Protein AF-C4IM53-F1 (afdb_monomer_lite)

Sequence (53 aa):
MSSSIIKDKSFNFALEIIDIYKYLTITKKEFILSKQLLRSGTSIGANIKEALK

Organism: NCBI:txid632245

pLDDT: mean 95.0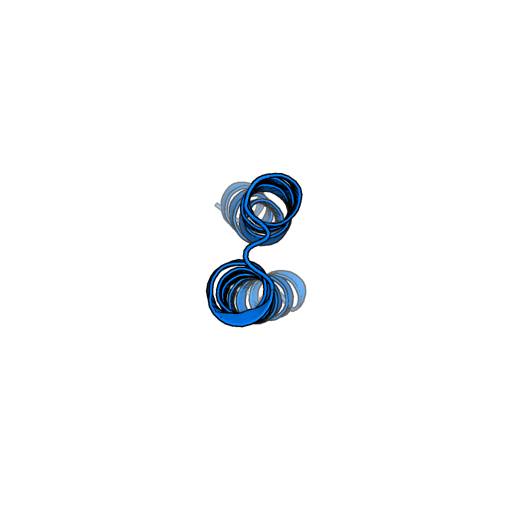3, std 9.72, range [47.91, 98.81]

InterPro domains:
  IPR012657 23S rRNA-intervening sequence protein [PF05635] (5-51)
  IPR012657 23S rRNA-intervening sequence protein [PTHR38471] (3-52)
  IPR012657 23S rRNA-intervening sequence protein [TIGR02436] (6-52)
  IPR036583 23S rRNA-intervening sequence superfamily [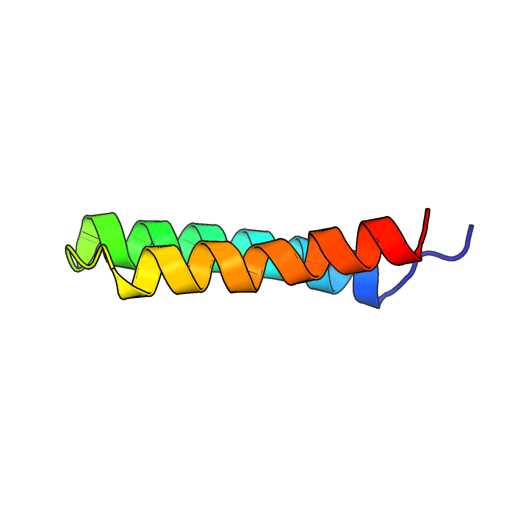G3DSA:1.20.1440.60] (1-53)
  IPR036583 23S rRNA-intervening sequence superfamily [SSF158446] (4-52)

Foldseek 3Di:
DPDDPQLVVLVVQLVVLVVVLCCCCVPVVDDPVSVVSNVVSNVSNVVVVVVVD

Radius of gyration: 12.86 Å; chains: 1; bounding box: 28×12×38 Å

Secondary structure (DSSP, 8-state):
----HHHHHHHHHHHHHHHHHHHHHHTS---SHHHHHHHHHHHHHHHHHHHT-

Structure (mmCIF, N/CA/C/O backbo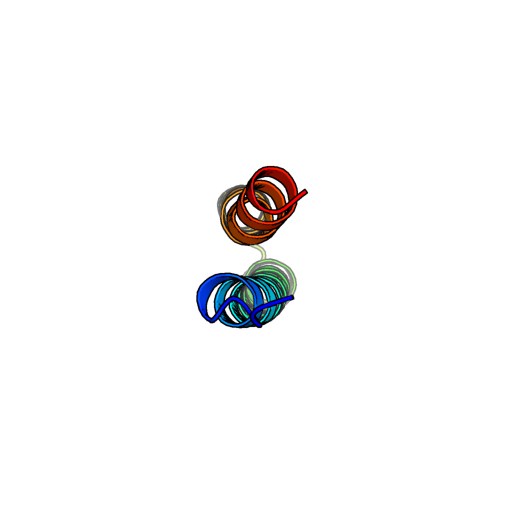ne):
data_AF-C4IM53-F1
#
_entry.id   AF-C4IM53-F1
#
loop_
_atom_site.group_PDB
_atom_site.id
_atom_site.type_symbol
_atom_site.label_atom_id
_atom_site.label_alt_id
_atom_site.label_comp_id
_atom_site.label_asym_id
_atom_site.label_entity_id
_atom_site.label_seq_id
_atom_site.pdbx_PDB_ins_code
_atom_site.Cartn_x
_atom_site.Cartn_y
_atom_site.Cartn_z
_atom_site.occupancy
_atom_site.B_iso_or_equiv
_atom_site.auth_seq_id
_atom_site.auth_comp_id
_atom_site.auth_asym_id
_atom_site.auth_atom_id
_atom_site.pdbx_PDB_model_num
ATOM 1 N N . MET A 1 1 ? 8.862 2.261 -25.455 1.00 47.91 1 MET A N 1
ATOM 2 C CA . MET A 1 1 ? 9.190 1.643 -24.153 1.00 47.91 1 MET A CA 1
ATOM 3 C C . MET A 1 1 ? 8.370 0.379 -24.027 1.00 47.91 1 MET A C 1
ATOM 5 O O . MET A 1 1 ? 7.161 0.459 -24.203 1.00 47.91 1 MET A O 1
ATOM 9 N N . SER A 1 2 ? 9.004 -0.773 -23.813 1.00 57.12 2 SER A N 1
ATOM 10 C CA . SER A 1 2 ? 8.276 -2.020 -23.578 1.00 57.12 2 SER A CA 1
ATOM 11 C C . SER A 1 2 ? 7.420 -1.867 -22.319 1.00 57.12 2 SER A C 1
ATOM 13 O O . SER A 1 2 ? 7.907 -1.469 -21.260 1.00 57.12 2 SER A O 1
ATOM 15 N N . SER A 1 3 ? 6.121 -2.124 -22.442 1.00 69.19 3 SER A N 1
ATOM 16 C CA . SER A 1 3 ? 5.221 -2.244 -21.299 1.00 69.19 3 SER A CA 1
ATOM 17 C C . SER A 1 3 ? 5.727 -3.383 -20.419 1.00 69.19 3 SER A C 1
ATOM 19 O O . SER A 1 3 ? 5.710 -4.551 -20.812 1.00 69.19 3 SER A O 1
ATOM 21 N N . SER A 1 4 ? 6.248 -3.041 -19.248 1.00 87.12 4 SER A N 1
ATOM 22 C CA . SER A 1 4 ? 6.735 -4.032 -18.301 1.00 87.12 4 SER A CA 1
ATOM 23 C C . SER A 1 4 ? 5.541 -4.700 -17.620 1.00 87.12 4 SER A C 1
ATOM 25 O O . SER A 1 4 ? 4.846 -4.067 -16.832 1.00 87.12 4 SER A O 1
ATOM 27 N N . ILE A 1 5 ? 5.315 -5.989 -17.888 1.00 94.31 5 ILE A N 1
ATOM 28 C CA . ILE A 1 5 ? 4.211 -6.763 -17.285 1.00 94.31 5 ILE A CA 1
ATOM 29 C C . ILE A 1 5 ? 4.248 -6.674 -15.750 1.00 94.31 5 ILE A C 1
ATOM 31 O O . ILE A 1 5 ? 3.208 -6.608 -15.095 1.00 94.31 5 ILE A O 1
ATOM 35 N N . ILE A 1 6 ? 5.449 -6.643 -15.160 1.00 94.81 6 ILE A N 1
ATOM 36 C CA . ILE A 1 6 ? 5.615 -6.541 -13.706 1.00 94.81 6 ILE A CA 1
ATOM 37 C C . ILE A 1 6 ? 5.236 -5.148 -13.172 1.00 94.81 6 ILE A C 1
ATOM 39 O O . ILE A 1 6 ? 4.724 -5.041 -12.057 1.00 94.81 6 ILE A O 1
ATOM 43 N N . LYS A 1 7 ? 5.397 -4.083 -13.970 1.00 94.81 7 LYS A N 1
ATOM 44 C CA . LYS A 1 7 ? 4.933 -2.731 -13.617 1.00 94.81 7 LYS A CA 1
ATOM 45 C C . LYS A 1 7 ? 3.411 -2.700 -13.490 1.00 94.81 7 LYS A C 1
ATOM 47 O O . LYS A 1 7 ? 2.902 -2.235 -12.476 1.00 94.81 7 LYS A O 1
ATOM 52 N N . ASP A 1 8 ? 2.697 -3.248 -14.467 1.00 95.62 8 ASP A N 1
ATOM 53 C CA . ASP A 1 8 ? 1.230 -3.226 -14.457 1.00 95.62 8 ASP A CA 1
ATOM 54 C C . ASP A 1 8 ? 0.669 -4.118 -13.338 1.00 95.62 8 ASP A C 1
ATOM 56 O O . ASP A 1 8 ? -0.228 -3.716 -12.595 1.00 95.62 8 ASP A O 1
ATOM 60 N N . LYS A 1 9 ? 1.259 -5.305 -13.132 1.00 97.38 9 LYS A N 1
ATOM 61 C CA . LYS A 1 9 ? 0.876 -6.206 -12.032 1.00 97.38 9 LYS A CA 1
ATOM 62 C C . LYS A 1 9 ? 1.122 -5.597 -10.653 1.00 97.38 9 LYS A C 1
ATOM 64 O O . LYS A 1 9 ? 0.259 -5.703 -9.789 1.00 97.38 9 LYS A O 1
ATOM 69 N N . SER A 1 10 ? 2.274 -4.961 -10.438 1.00 97.81 10 SER A N 1
ATOM 70 C CA . SER A 1 10 ? 2.591 -4.338 -9.145 1.00 97.81 10 SER A CA 1
ATOM 71 C C . SER A 1 10 ? 1.718 -3.122 -8.842 1.00 97.81 10 SER A C 1
ATOM 73 O O . SER A 1 10 ? 1.386 -2.893 -7.680 1.00 97.81 10 SER A O 1
ATOM 75 N N . PHE A 1 11 ? 1.291 -2.379 -9.867 1.00 97.25 11 PHE A N 1
ATOM 76 C CA . PHE A 1 11 ? 0.322 -1.299 -9.705 1.00 97.25 11 PHE A CA 1
ATOM 77 C C . PHE A 1 11 ? -1.051 -1.828 -9.272 1.00 97.25 11 PHE A C 1
ATOM 79 O O . PHE A 1 11 ? -1.595 -1.358 -8.275 1.00 97.25 11 PHE A O 1
ATOM 86 N N . ASN A 1 12 ? -1.577 -2.847 -9.959 1.00 98.31 12 ASN A N 1
ATOM 87 C CA . ASN A 1 12 ? -2.856 -3.460 -9.588 1.00 98.31 12 ASN A CA 1
ATOM 88 C C . ASN A 1 12 ? -2.804 -4.077 -8.182 1.00 98.31 12 ASN A C 1
ATOM 90 O O . ASN A 1 12 ? -3.708 -3.862 -7.381 1.00 98.31 12 ASN A O 1
ATOM 94 N N . PHE A 1 13 ? -1.703 -4.749 -7.838 1.00 98.50 13 PHE A N 1
ATOM 95 C CA . PHE A 1 13 ? -1.487 -5.284 -6.494 1.00 98.50 13 PHE A CA 1
ATOM 96 C C . PHE A 1 13 ? -1.492 -4.193 -5.411 1.00 98.50 13 PHE A C 1
ATOM 98 O O . PHE A 1 13 ? -2.048 -4.385 -4.332 1.00 98.50 13 PHE A O 1
ATOM 105 N N . ALA A 1 14 ? -0.915 -3.017 -5.685 1.00 98.69 14 ALA A N 1
ATOM 106 C CA . ALA A 1 14 ? -0.947 -1.903 -4.740 1.00 98.69 14 ALA A CA 1
ATOM 107 C C . ALA A 1 14 ? -2.382 -1.413 -4.464 1.00 98.69 14 ALA A C 1
ATOM 109 O O . ALA A 1 14 ? -2.687 -1.065 -3.323 1.00 98.69 14 ALA A O 1
ATOM 110 N N . LEU A 1 15 ? -3.267 -1.425 -5.470 1.00 98.69 15 LEU A N 1
ATOM 111 C CA . LEU A 1 15 ? -4.688 -1.100 -5.289 1.00 98.69 15 LEU A CA 1
ATOM 112 C C . LEU A 1 15 ? -5.386 -2.127 -4.385 1.00 98.69 15 LEU A C 1
ATOM 114 O O . LEU A 1 15 ? -6.064 -1.739 -3.436 1.00 98.69 15 LEU A O 1
ATOM 118 N N . GLU A 1 16 ? -5.143 -3.421 -4.606 1.00 98.81 16 GLU A N 1
ATOM 119 C CA . GLU A 1 16 ? -5.683 -4.493 -3.757 1.00 98.81 16 GLU A CA 1
ATOM 120 C C . GLU A 1 16 ? -5.214 -4.360 -2.298 1.00 98.81 16 GLU A C 1
ATOM 122 O O . GLU A 1 16 ? -6.015 -4.462 -1.369 1.00 98.81 16 GLU A O 1
ATOM 127 N N . ILE A 1 17 ? -3.931 -4.054 -2.073 1.00 98.81 17 ILE A N 1
ATOM 128 C CA . ILE A 1 17 ? -3.377 -3.827 -0.729 1.00 98.81 17 ILE A CA 1
ATOM 129 C C . ILE A 1 17 ? -4.052 -2.641 -0.030 1.00 98.81 17 ILE A C 1
ATOM 131 O O . ILE A 1 17 ? -4.308 -2.704 1.175 1.00 98.81 17 ILE A O 1
ATOM 135 N N . ILE A 1 18 ? -4.362 -1.568 -0.762 1.00 98.75 18 ILE A N 1
ATOM 136 C CA . ILE A 1 18 ? -5.076 -0.408 -0.213 1.00 98.75 18 ILE A CA 1
ATOM 137 C C . ILE A 1 18 ? -6.486 -0.807 0.236 1.00 98.75 18 ILE A C 1
ATOM 139 O O . ILE A 1 18 ? -6.926 -0.391 1.311 1.00 98.75 18 ILE A O 1
ATOM 143 N N . ASP A 1 19 ? -7.191 -1.624 -0.542 1.00 98.81 19 ASP A N 1
ATOM 144 C CA . ASP A 1 19 ? -8.537 -2.068 -0.180 1.00 98.81 19 ASP A CA 1
ATOM 145 C C . ASP A 1 19 ? -8.525 -3.062 0.990 1.00 98.81 19 ASP A C 1
ATOM 147 O O . ASP A 1 19 ? -9.350 -2.947 1.902 1.00 98.81 19 ASP A O 1
ATOM 151 N N . ILE A 1 20 ? -7.525 -3.947 1.062 1.00 98.69 20 ILE A N 1
ATOM 152 C CA . ILE A 1 20 ? -7.291 -4.805 2.233 1.00 98.69 20 ILE A CA 1
ATOM 153 C C . ILE A 1 20 ? -7.005 -3.954 3.477 1.00 98.69 20 ILE A C 1
ATOM 155 O O . ILE A 1 20 ? -7.586 -4.194 4.537 1.00 98.69 20 ILE A O 1
ATOM 159 N N . TYR A 1 21 ? -6.154 -2.931 3.369 1.00 98.81 21 TYR A N 1
ATOM 160 C CA . TYR A 1 21 ? -5.866 -2.016 4.474 1.00 98.81 21 TYR A CA 1
ATOM 161 C C . TYR A 1 21 ? -7.138 -1.332 4.994 1.00 98.81 21 TYR A C 1
ATOM 163 O O . TYR A 1 21 ? -7.373 -1.302 6.206 1.00 98.81 21 TYR A O 1
ATOM 171 N N . LYS A 1 22 ? -7.998 -0.833 4.095 1.00 98.75 22 LYS A N 1
ATOM 172 C CA . LYS A 1 22 ? -9.296 -0.244 4.466 1.00 98.75 22 LYS A CA 1
ATOM 173 C C . LYS A 1 22 ? -10.192 -1.260 5.172 1.00 98.75 22 LYS A C 1
ATOM 175 O O . LYS A 1 22 ? -10.770 -0.935 6.203 1.00 98.75 22 LYS A O 1
ATOM 180 N N . TYR A 1 23 ? -10.288 -2.489 4.668 1.00 98.75 23 TYR A N 1
ATOM 181 C CA . TYR A 1 23 ? -11.082 -3.540 5.306 1.00 98.75 23 TYR A CA 1
ATOM 182 C C . TYR A 1 23 ? -10.585 -3.859 6.726 1.00 98.75 23 TYR A C 1
ATOM 184 O O . TYR A 1 23 ? -11.368 -3.879 7.680 1.00 98.75 23 TYR A O 1
ATOM 192 N N . LEU A 1 24 ? -9.275 -4.056 6.891 1.00 98.75 24 LEU A N 1
ATOM 193 C CA . LEU A 1 24 ? -8.674 -4.364 8.190 1.00 98.75 24 LEU A CA 1
ATOM 194 C C . LEU A 1 24 ? -8.873 -3.218 9.195 1.00 98.75 24 LEU A C 1
ATOM 196 O O . LEU A 1 24 ? -9.239 -3.459 10.346 1.00 98.75 24 LEU A O 1
ATOM 200 N N . THR A 1 25 ? -8.724 -1.969 8.760 1.00 98.56 25 THR A N 1
ATOM 201 C CA . THR A 1 25 ? -8.877 -0.799 9.639 1.00 98.56 25 THR A CA 1
ATOM 202 C C . THR A 1 25 ? -10.337 -0.467 9.954 1.00 98.56 25 THR A C 1
ATOM 204 O O . THR A 1 25 ? -10.678 -0.226 11.113 1.00 98.56 25 THR A O 1
ATOM 207 N N . ILE A 1 26 ? -11.229 -0.475 8.960 1.00 98.50 26 ILE A N 1
ATOM 208 C CA . ILE A 1 26 ? -12.631 -0.066 9.128 1.00 98.50 26 ILE A CA 1
ATOM 209 C C . ILE A 1 26 ? -13.442 -1.175 9.798 1.00 98.50 26 ILE A C 1
ATOM 211 O O . ILE A 1 26 ? -14.147 -0.898 10.774 1.00 98.50 26 ILE A O 1
ATOM 215 N N . THR A 1 27 ? -13.330 -2.409 9.298 1.00 98.50 27 THR A N 1
ATOM 216 C CA . THR A 1 27 ? -14.162 -3.544 9.717 1.00 98.50 27 THR A CA 1
ATOM 217 C C . THR A 1 27 ? -13.557 -4.299 10.892 1.00 98.50 27 THR A C 1
ATOM 219 O O . THR A 1 27 ? -14.277 -4.637 11.827 1.00 98.50 27 THR A O 1
ATOM 222 N N . LYS A 1 28 ? -12.248 -4.578 10.862 1.00 98.25 28 LYS A N 1
ATOM 223 C CA . LYS A 1 28 ? -11.588 -5.387 11.904 1.00 98.25 28 LYS A CA 1
ATOM 224 C C . LYS A 1 28 ? -10.973 -4.562 13.031 1.00 98.25 28 LYS A C 1
ATOM 226 O O . LYS A 1 28 ? -10.606 -5.146 14.044 1.00 98.25 28 LYS A O 1
ATOM 231 N N . LYS A 1 29 ? -10.893 -3.234 12.876 1.00 98.12 29 LYS A N 1
ATOM 232 C CA . LYS A 1 29 ? -10.222 -2.328 13.823 1.00 98.12 29 LYS A CA 1
ATOM 233 C C . LYS A 1 29 ? -8.777 -2.766 14.111 1.00 98.12 29 LYS A C 1
ATOM 235 O O . LYS A 1 29 ? -8.296 -2.644 15.233 1.00 98.12 29 LYS A O 1
ATOM 240 N N . GLU A 1 30 ? -8.093 -3.290 13.093 1.00 98.25 30 GLU A N 1
ATOM 241 C CA . GLU A 1 30 ? -6.681 -3.668 13.165 1.00 98.25 30 GLU A CA 1
ATOM 242 C C . GLU A 1 30 ? -5.834 -2.578 12.494 1.00 98.25 30 GLU A C 1
ATOM 244 O O . GLU A 1 30 ? -6.076 -2.207 11.343 1.00 98.25 30 GLU A O 1
ATOM 249 N N . PHE A 1 31 ? -4.848 -2.042 13.217 1.00 97.81 31 PHE A N 1
ATOM 250 C CA . PHE A 1 31 ? -4.124 -0.824 12.827 1.00 97.81 31 PHE A CA 1
ATOM 251 C C . PHE A 1 31 ? -2.600 -0.978 12.770 1.00 97.81 31 PHE A C 1
ATOM 253 O O . PHE A 1 31 ? -1.926 -0.126 12.188 1.00 97.81 31 PHE A O 1
ATOM 260 N N . ILE A 1 32 ? -2.037 -2.017 13.389 1.00 98.38 32 ILE A N 1
ATOM 261 C CA . ILE A 1 32 ? -0.589 -2.202 13.506 1.00 98.38 32 ILE A CA 1
ATOM 262 C C . ILE A 1 32 ? -0.082 -3.018 12.321 1.00 98.38 32 ILE A C 1
ATOM 264 O O . ILE A 1 32 ? 0.782 -2.549 11.575 1.00 98.38 32 ILE A O 1
ATOM 268 N N . LEU A 1 33 ? -0.639 -4.211 12.107 1.00 98.56 33 LEU A N 1
ATOM 269 C CA . LEU A 1 33 ? -0.224 -5.095 11.018 1.00 98.56 33 LEU A CA 1
ATOM 270 C C . LEU A 1 33 ? -0.716 -4.584 9.664 1.00 98.56 33 LEU A C 1
ATOM 272 O O . LEU A 1 33 ? 0.035 -4.615 8.693 1.00 98.56 33 LEU A O 1
ATOM 276 N N . SER A 1 34 ? -1.922 -4.028 9.603 1.00 98.62 34 SER A N 1
ATOM 277 C CA . SER A 1 34 ? 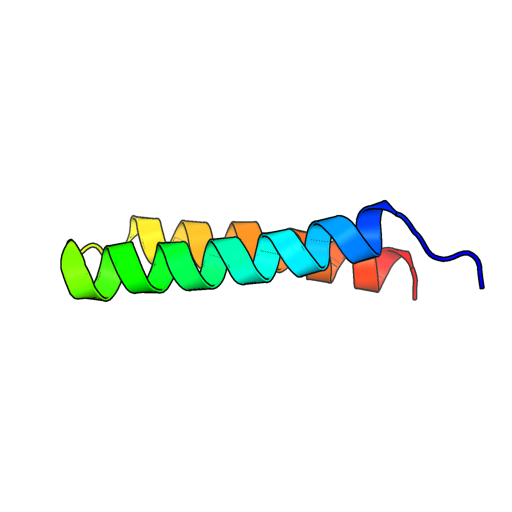-2.513 -3.428 8.411 1.00 98.62 34 SER A CA 1
ATOM 278 C C . SER A 1 34 ? -1.651 -2.281 7.887 1.00 98.62 34 SER A C 1
ATOM 280 O O . SER A 1 34 ? -1.412 -2.183 6.684 1.00 98.62 34 SER A O 1
ATOM 282 N N . LYS A 1 35 ? -1.091 -1.457 8.780 1.00 98.56 35 LYS A N 1
ATOM 283 C CA . LYS A 1 35 ? -0.162 -0.384 8.406 1.00 98.56 35 LYS A CA 1
ATOM 284 C C . LYS A 1 35 ? 1.175 -0.925 7.892 1.00 98.56 35 LYS A C 1
ATOM 286 O O . LYS A 1 35 ? 1.725 -0.364 6.943 1.00 98.56 35 LYS A O 1
ATOM 291 N N . GLN A 1 36 ? 1.696 -2.006 8.482 1.00 98.75 36 GLN A N 1
ATOM 292 C CA . GLN A 1 36 ? 2.904 -2.663 7.964 1.00 98.75 36 GLN A CA 1
ATOM 293 C C . GLN A 1 36 ? 2.661 -3.265 6.576 1.00 98.75 36 GLN A C 1
ATOM 295 O O . GLN A 1 36 ? 3.479 -3.049 5.683 1.00 98.75 36 GLN A O 1
ATOM 300 N N . LEU A 1 37 ? 1.522 -3.935 6.382 1.00 98.75 37 LEU A N 1
ATOM 301 C CA . LEU A 1 37 ? 1.093 -4.504 5.106 1.00 98.75 37 LEU A CA 1
ATOM 302 C C . LEU A 1 37 ? 0.923 -3.430 4.026 1.00 98.75 37 LEU A C 1
ATOM 304 O O . LEU A 1 37 ? 1.425 -3.599 2.919 1.00 98.75 37 LEU A O 1
ATOM 308 N N . LEU A 1 38 ? 0.264 -2.309 4.346 1.00 98.81 38 LEU A N 1
ATOM 309 C CA . LEU A 1 38 ? 0.092 -1.194 3.413 1.00 98.81 38 LEU A CA 1
ATOM 310 C C . LEU A 1 38 ? 1.447 -0.690 2.908 1.00 98.81 38 LEU A C 1
ATOM 312 O O . LEU A 1 38 ? 1.644 -0.523 1.704 1.00 98.81 38 LEU A O 1
ATOM 316 N N . ARG A 1 39 ? 2.393 -0.473 3.830 1.00 98.69 39 ARG A N 1
ATOM 317 C CA . ARG A 1 39 ? 3.729 0.021 3.492 1.00 98.69 39 ARG A CA 1
ATOM 318 C C . ARG A 1 39 ? 4.494 -0.992 2.647 1.00 98.69 39 ARG A C 1
ATOM 320 O O . ARG A 1 39 ? 5.010 -0.624 1.601 1.00 98.69 39 ARG A O 1
ATOM 327 N N . SER A 1 40 ? 4.575 -2.252 3.074 1.00 98.56 40 SER A N 1
ATOM 328 C CA . SER A 1 40 ? 5.338 -3.261 2.332 1.00 98.56 40 SER A CA 1
ATOM 329 C C . SER A 1 40 ? 4.728 -3.551 0.959 1.00 98.56 40 SER A C 1
ATOM 331 O O . SER A 1 40 ? 5.464 -3.611 -0.022 1.00 98.56 40 SER A O 1
ATOM 333 N N . GLY A 1 41 ? 3.401 -3.661 0.865 1.00 98.56 41 GLY A N 1
ATOM 334 C CA . GLY A 1 41 ? 2.703 -3.980 -0.379 1.00 98.56 41 GLY A CA 1
ATOM 335 C C . GLY A 1 41 ? 2.778 -2.869 -1.429 1.00 98.56 41 GLY A C 1
ATOM 336 O O . GLY A 1 41 ? 3.018 -3.152 -2.601 1.00 98.56 41 GLY A O 1
ATOM 337 N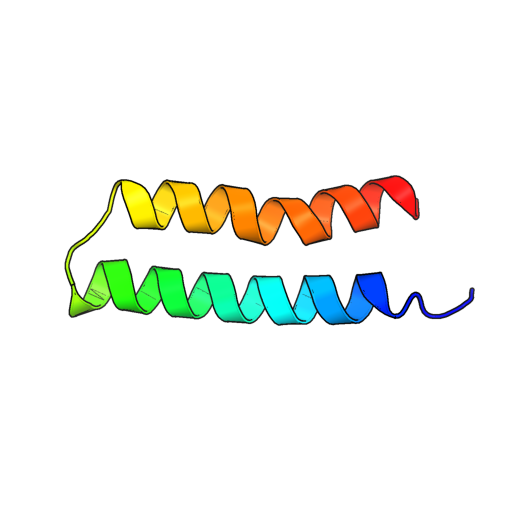 N . THR A 1 42 ? 2.655 -1.599 -1.024 1.00 98.56 42 THR A N 1
ATOM 338 C CA . THR A 1 42 ? 2.764 -0.457 -1.957 1.00 98.56 42 THR A CA 1
ATOM 339 C C . THR A 1 42 ? 4.210 -0.146 -2.361 1.00 98.56 42 THR A C 1
ATOM 341 O O . THR A 1 42 ? 4.451 0.279 -3.494 1.00 98.56 42 THR A O 1
ATOM 344 N N . SER A 1 43 ? 5.193 -0.436 -1.497 1.00 98.69 43 SER A N 1
ATOM 345 C CA . SER A 1 43 ? 6.622 -0.273 -1.812 1.00 98.69 43 SER A CA 1
ATOM 346 C C . SER A 1 43 ? 7.107 -1.149 -2.970 1.00 98.69 43 SER A C 1
ATOM 348 O O . SER A 1 43 ? 8.083 -0.792 -3.625 1.00 98.69 43 SER A O 1
ATOM 350 N N . ILE A 1 44 ? 6.439 -2.268 -3.273 1.00 98.31 44 ILE A N 1
ATOM 351 C CA . ILE A 1 44 ? 6.807 -3.137 -4.404 1.00 98.31 44 ILE A CA 1
ATOM 352 C C . ILE A 1 44 ? 6.721 -2.363 -5.726 1.00 98.31 44 ILE A C 1
ATOM 354 O O . ILE A 1 44 ? 7.693 -2.308 -6.479 1.00 98.31 44 ILE A O 1
ATOM 358 N N . GLY A 1 45 ? 5.581 -1.714 -5.987 1.00 97.19 45 GLY A N 1
ATOM 359 C CA . GLY A 1 45 ? 5.389 -0.901 -7.190 1.00 97.19 45 GLY A CA 1
ATOM 360 C C . GLY A 1 45 ? 6.303 0.328 -7.227 1.00 97.19 45 GLY A C 1
ATOM 361 O O . GLY A 1 45 ? 6.784 0.699 -8.297 1.00 97.19 45 GLY A O 1
ATOM 362 N N . ALA A 1 46 ? 6.597 0.927 -6.067 1.00 97.75 46 ALA A N 1
ATOM 363 C CA . ALA A 1 46 ? 7.540 2.041 -5.962 1.00 97.75 46 ALA A CA 1
ATOM 364 C C . ALA A 1 46 ? 8.967 1.631 -6.369 1.00 97.75 46 ALA A C 1
ATOM 366 O O . ALA A 1 46 ? 9.558 2.289 -7.223 1.00 97.75 46 ALA A O 1
ATOM 367 N N . ASN A 1 47 ? 9.473 0.509 -5.848 1.00 98.00 47 ASN A N 1
ATOM 368 C CA . ASN A 1 47 ? 10.800 -0.012 -6.192 1.00 98.00 47 ASN A CA 1
ATOM 369 C C . ASN A 1 47 ? 10.894 -0.422 -7.670 1.00 98.00 47 ASN A C 1
ATOM 371 O O . ASN A 1 47 ? 11.893 -0.147 -8.327 1.00 98.00 47 ASN A O 1
ATOM 375 N N . ILE A 1 48 ? 9.844 -1.036 -8.229 1.00 96.56 48 ILE A N 1
ATOM 376 C CA . ILE A 1 48 ? 9.796 -1.355 -9.666 1.00 96.56 48 ILE A CA 1
ATOM 377 C C . ILE A 1 48 ? 9.827 -0.075 -10.504 1.00 96.56 48 ILE A C 1
ATOM 379 O O . ILE A 1 48 ? 10.520 -0.015 -11.516 1.00 96.56 48 ILE A O 1
ATOM 383 N N . LYS A 1 49 ? 9.090 0.962 -10.094 1.00 94.81 49 LYS A N 1
ATOM 384 C CA . LYS A 1 49 ? 9.103 2.258 -10.778 1.00 94.81 49 LYS A CA 1
ATOM 385 C C . LYS A 1 49 ? 10.482 2.913 -10.725 1.00 94.81 49 LYS A C 1
ATOM 387 O O . LYS A 1 49 ? 10.877 3.508 -11.719 1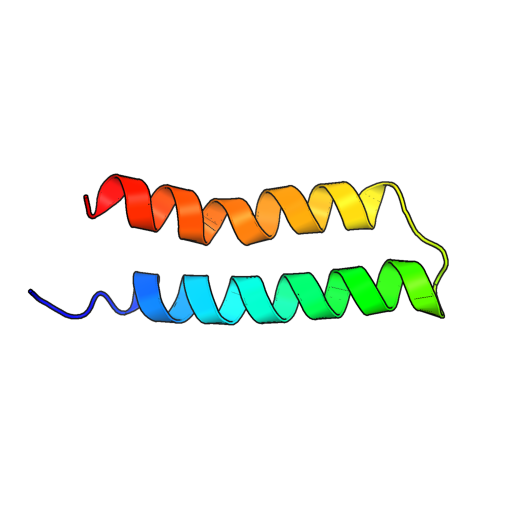.00 94.81 49 LYS A O 1
ATOM 392 N N . GLU A 1 50 ? 11.183 2.813 -9.600 1.00 96.62 50 GLU A N 1
ATOM 393 C CA . GLU A 1 50 ? 12.550 3.317 -9.452 1.00 96.62 50 GLU A CA 1
ATOM 394 C C . GLU A 1 50 ? 13.540 2.549 -10.334 1.00 96.62 50 GLU A C 1
ATOM 396 O O . GLU A 1 50 ? 14.339 3.172 -11.019 1.00 96.62 50 GLU A O 1
ATOM 401 N N . ALA A 1 51 ? 13.422 1.221 -10.411 1.00 95.38 51 ALA A N 1
ATOM 402 C CA . ALA A 1 51 ? 14.272 0.386 -11.261 1.00 95.38 51 ALA A CA 1
ATOM 403 C C . ALA A 1 51 ? 14.059 0.601 -12.774 1.00 95.38 51 ALA A C 1
ATOM 405 O O . ALA A 1 51 ? 14.946 0.304 -13.569 1.00 95.38 51 ALA A O 1
ATOM 406 N N . LEU A 1 52 ? 12.871 1.063 -13.180 1.00 90.69 52 LEU A N 1
ATOM 407 C CA . LEU A 1 52 ? 12.518 1.350 -14.579 1.00 90.69 52 LEU A CA 1
ATOM 408 C C . LEU A 1 52 ? 12.743 2.817 -14.978 1.00 90.69 52 LEU A C 1
ATOM 410 O O . LEU A 1 52 ? 12.438 3.178 -16.119 1.00 90.69 52 LEU A O 1
ATOM 414 N N . LYS A 1 53 ? 13.172 3.659 -14.034 1.00 83.12 53 LYS A N 1
ATOM 415 C CA . LYS A 1 53 ? 13.485 5.070 -14.260 1.00 83.12 53 LYS A CA 1
ATOM 416 C C . LYS A 1 53 ? 14.865 5.212 -14.892 1.00 83.12 53 LYS A C 1
ATOM 418 O O . LYS A 1 53 ? 14.978 6.092 -15.772 1.00 83.12 53 LYS A O 1
#